Protein AF-A0A3D0SC50-F1 (afdb_monomer_lite)

Sequence (117 aa):
RLGLRRLVLFAIRFPSDSALQEPLSLHDRLGLAGSPYGSVAELLDDARTAVVGGLVDAEPHVRSEAEFTALVARARATAEPALRDFLGEVLRVLDGWRSVDKQLSGRAEMALLPALA

Foldseek 3Di:
DLVLLVVLLVLEDEDDPCVLCVVPDPVLVVLLQPDPDPGSVVVLVVLLSVLSVVLVVVDPDDDDPVSSVVSSVVCNVPSHVSSSVSSVVVSVVSVVVVVVVVVCVPVPDVVCVVVVD

Radius of gyration: 18.18 Å; chains: 1; bounding box: 41×21×52 Å

Structure (mmCIF, N/CA/C/O backbone):
data_AF-A0A3D0SC50-F1
#
_entry.id   AF-A0A3D0SC50-F1
#
loop_
_atom_site.group_PDB
_atom_site.id
_atom_site.type_symbol
_atom_site.label_atom_id
_atom_site.label_alt_id
_atom_site.label_comp_id
_atom_site.label_asym_id
_atom_site.label_entity_id
_atom_site.label_seq_id
_atom_site.pdbx_PDB_ins_code
_atom_site.Cartn_x
_atom_site.Cartn_y
_atom_site.Cartn_z
_atom_site.occupancy
_atom_site.B_iso_or_equiv
_atom_site.auth_seq_id
_atom_site.auth_comp_id
_atom_site.auth_asym_id
_atom_site.auth_atom_id
_atom_site.pdbx_PDB_model_num
ATOM 1 N N . ARG A 1 1 ? -14.034 7.886 -0.200 1.00 85.19 1 ARG A N 1
ATOM 2 C CA . ARG A 1 1 ? -13.263 6.970 0.683 1.00 85.19 1 ARG A CA 1
ATOM 3 C C . ARG A 1 1 ? -11.904 7.532 1.124 1.00 85.19 1 ARG A C 1
ATOM 5 O O . ARG A 1 1 ? -11.411 7.127 2.167 1.00 85.19 1 ARG A O 1
ATOM 12 N N . LEU A 1 2 ? -11.343 8.529 0.426 1.00 89.56 2 LEU A N 1
ATOM 13 C CA . LEU A 1 2 ? -10.035 9.127 0.745 1.00 89.56 2 LEU A CA 1
ATOM 14 C C . LEU A 1 2 ? -9.902 9.678 2.180 1.00 89.56 2 LEU A C 1
ATOM 16 O O . LEU A 1 2 ? -8.868 9.473 2.809 1.00 89.56 2 LEU A O 1
ATOM 20 N N . GLY A 1 3 ? -10.947 10.315 2.724 1.00 93.00 3 GLY A N 1
ATOM 21 C CA . GLY A 1 3 ? -10.935 10.805 4.111 1.00 93.00 3 GLY A CA 1
ATOM 22 C C . GLY A 1 3 ? -10.795 9.681 5.143 1.00 93.00 3 GLY A C 1
ATOM 23 O O . GLY A 1 3 ? -9.963 9.769 6.039 1.00 93.00 3 GLY A O 1
ATOM 24 N N . LEU A 1 4 ? -11.535 8.581 4.964 1.00 95.06 4 LEU A N 1
ATOM 25 C CA . LEU A 1 4 ? -11.441 7.399 5.826 1.00 95.06 4 LEU A CA 1
ATOM 26 C C . LEU A 1 4 ? -10.045 6.764 5.757 1.00 95.06 4 LEU A C 1
ATOM 28 O O . LEU A 1 4 ? -9.460 6.470 6.793 1.00 95.06 4 LEU A O 1
ATOM 32 N N . ARG A 1 5 ? -9.467 6.647 4.554 1.00 96.38 5 ARG A N 1
ATOM 33 C CA . ARG A 1 5 ? -8.078 6.194 4.365 1.00 96.38 5 ARG A CA 1
ATOM 34 C C . ARG A 1 5 ? -7.086 7.053 5.146 1.00 96.38 5 ARG A C 1
ATOM 36 O O . ARG A 1 5 ? -6.226 6.515 5.836 1.00 96.38 5 ARG A O 1
ATOM 43 N N . ARG A 1 6 ? -7.223 8.382 5.081 1.00 96.25 6 ARG A N 1
ATOM 44 C CA . ARG A 1 6 ? -6.360 9.314 5.822 1.00 96.25 6 ARG A CA 1
ATOM 45 C C . ARG A 1 6 ? -6.505 9.156 7.339 1.00 96.25 6 ARG A C 1
ATOM 47 O O . ARG A 1 6 ? -5.493 9.187 8.031 1.00 96.25 6 ARG A O 1
ATOM 54 N N . LEU A 1 7 ? -7.725 8.949 7.839 1.00 96.62 7 LEU A N 1
ATOM 55 C CA . LEU A 1 7 ? -7.976 8.690 9.261 1.00 96.62 7 LEU A CA 1
ATOM 56 C C . LEU A 1 7 ? -7.333 7.381 9.729 1.00 96.62 7 LEU A C 1
ATOM 58 O O . LEU A 1 7 ? -6.681 7.366 10.769 1.00 96.62 7 LEU A O 1
ATOM 62 N N . VAL A 1 8 ? -7.459 6.300 8.954 1.00 97.19 8 VAL A N 1
ATOM 63 C CA . VAL A 1 8 ? -6.819 5.018 9.290 1.00 97.19 8 VAL A CA 1
ATOM 64 C C . VAL A 1 8 ? -5.296 5.149 9.269 1.00 97.19 8 VAL A C 1
ATOM 66 O O . VAL A 1 8 ? -4.658 4.713 10.221 1.00 97.19 8 VAL A O 1
ATOM 69 N N . LEU A 1 9 ? -4.717 5.809 8.255 1.00 97.12 9 LEU A N 1
ATOM 70 C CA . LEU A 1 9 ? -3.273 6.091 8.187 1.00 97.12 9 LEU A CA 1
ATOM 71 C C . LEU A 1 9 ? -2.760 6.843 9.424 1.00 97.12 9 LEU A C 1
ATOM 73 O O . LEU A 1 9 ? -1.647 6.592 9.864 1.00 97.12 9 LEU A O 1
ATOM 77 N N . PHE A 1 10 ? -3.561 7.751 9.987 1.00 97.12 10 PHE A N 1
ATOM 78 C CA . PHE A 1 10 ? -3.214 8.460 11.220 1.00 97.12 10 PHE A CA 1
ATOM 79 C C . PHE A 1 10 ? -3.360 7.579 12.472 1.00 97.12 10 PHE A C 1
ATOM 81 O O . PHE A 1 10 ? -2.614 7.727 13.436 1.00 97.12 10 PHE A O 1
ATOM 88 N N . ALA A 1 11 ? -4.325 6.657 12.468 1.00 97.19 11 ALA A N 1
ATOM 89 C CA . ALA A 1 11 ? -4.649 5.807 13.609 1.00 97.19 11 ALA A CA 1
ATOM 90 C C . ALA A 1 11 ? -3.745 4.569 13.752 1.00 97.19 11 ALA A C 1
ATOM 92 O O . ALA A 1 11 ? -3.746 3.941 14.818 1.00 97.19 11 ALA A O 1
ATOM 93 N N . ILE A 1 12 ? -3.003 4.186 12.710 1.00 96.25 12 ILE A N 1
ATOM 94 C CA . ILE A 1 12 ? -2.083 3.040 12.725 1.00 96.25 12 ILE A CA 1
ATOM 95 C C . ILE A 1 12 ? -0.630 3.496 12.629 1.00 96.25 12 ILE A C 1
ATOM 97 O O . ILE A 1 12 ? -0.319 4.525 12.039 1.00 96.25 12 ILE A O 1
ATOM 101 N N . ARG A 1 13 ? 0.278 2.708 13.207 1.00 94.38 13 ARG A N 1
ATOM 102 C CA . ARG A 1 13 ? 1.716 2.961 13.137 1.00 94.38 13 ARG A CA 1
ATOM 103 C C . ARG A 1 13 ? 2.360 1.923 12.233 1.00 94.38 13 ARG A C 1
ATOM 105 O O . ARG A 1 13 ? 2.290 0.737 12.531 1.00 94.38 13 ARG A O 1
ATOM 112 N N . PHE A 1 14 ? 2.987 2.383 11.160 1.00 94.81 14 PHE A N 1
ATOM 113 C CA . PHE A 1 14 ? 3.812 1.532 10.310 1.00 94.81 14 PHE A CA 1
ATOM 114 C C . PHE A 1 14 ? 5.241 1.405 10.858 1.00 94.81 14 PHE A C 1
ATOM 116 O O . PHE A 1 14 ? 5.693 2.291 11.597 1.00 94.81 14 PHE A O 1
ATOM 123 N N . PRO A 1 15 ? 5.972 0.344 10.471 1.00 95.38 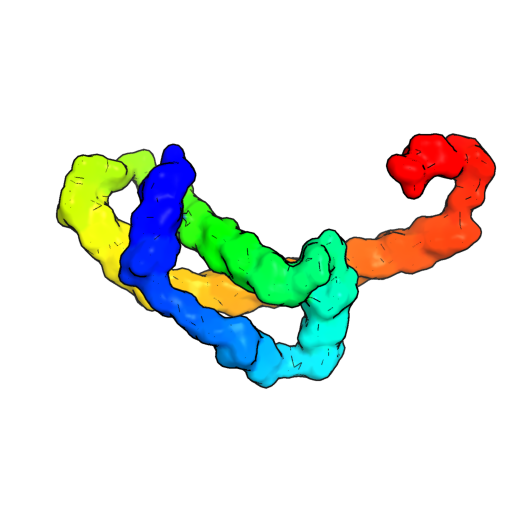15 PRO A N 1
ATOM 124 C CA . PRO A 1 15 ? 7.415 0.281 10.661 1.00 95.38 15 PRO A CA 1
ATOM 125 C C . PRO A 1 15 ? 8.120 1.449 9.958 1.00 95.38 15 PRO A C 1
ATOM 127 O O . PRO A 1 15 ? 7.642 1.965 8.938 1.00 95.38 15 PRO A O 1
ATOM 130 N N . SER A 1 16 ? 9.271 1.855 10.499 1.00 97.31 16 SER A N 1
ATOM 131 C CA . SER A 1 16 ? 10.136 2.848 9.856 1.00 97.31 16 SER A CA 1
ATOM 132 C C . SER A 1 16 ? 10.644 2.342 8.506 1.00 97.31 16 SER A C 1
ATOM 134 O O . SER A 1 16 ? 10.729 1.136 8.275 1.00 97.31 16 SER A O 1
ATOM 136 N N . ASP A 1 17 ? 11.050 3.262 7.632 1.00 97.12 17 ASP A N 1
ATOM 137 C CA . ASP A 1 17 ? 11.637 2.915 6.332 1.00 97.12 17 ASP A CA 1
ATOM 138 C C . ASP A 1 17 ? 12.839 1.976 6.480 1.00 97.12 17 ASP A C 1
ATOM 140 O O . ASP A 1 17 ? 12.980 1.020 5.722 1.00 97.12 17 ASP A O 1
ATOM 144 N N . SER A 1 18 ? 13.668 2.200 7.505 1.00 96.50 18 SER A N 1
ATOM 145 C CA . SER A 1 18 ? 14.790 1.321 7.836 1.00 96.50 18 SER A CA 1
ATOM 146 C C . SER A 1 18 ? 14.337 -0.098 8.184 1.00 96.50 18 SER A C 1
ATOM 148 O O . SER A 1 18 ? 14.888 -1.049 7.645 1.00 96.50 18 SER A O 1
ATOM 150 N N . ALA A 1 19 ? 13.301 -0.255 9.014 1.00 96.88 19 ALA A N 1
ATOM 151 C CA . ALA A 1 19 ? 12.782 -1.560 9.426 1.00 96.88 19 ALA A CA 1
ATOM 152 C C . ALA A 1 19 ? 12.082 -2.316 8.280 1.00 96.88 19 ALA A C 1
ATOM 154 O O . ALA A 1 19 ? 12.004 -3.547 8.285 1.00 96.88 19 ALA A O 1
ATOM 155 N N . LEU A 1 20 ? 11.557 -1.592 7.287 1.00 96.06 20 LEU A N 1
ATOM 156 C CA . LEU A 1 20 ? 11.030 -2.197 6.063 1.00 96.06 20 LEU A CA 1
ATOM 157 C C . LEU A 1 20 ? 12.153 -2.674 5.135 1.00 96.06 20 LEU A C 1
ATOM 159 O O . LEU A 1 20 ? 12.009 -3.721 4.511 1.00 96.06 20 LEU A O 1
ATOM 163 N N . GLN A 1 21 ? 13.265 -1.937 5.065 1.00 96.12 21 GLN A N 1
ATOM 164 C CA . GLN A 1 21 ? 14.392 -2.235 4.175 1.00 96.12 21 GLN A CA 1
ATOM 165 C C . GLN A 1 21 ? 15.428 -3.206 4.755 1.00 96.12 21 GLN A C 1
ATOM 167 O O . GLN A 1 21 ? 16.161 -3.840 3.998 1.00 96.12 21 GLN A O 1
ATOM 172 N N . GLU A 1 22 ? 15.525 -3.319 6.076 1.00 96.56 22 GLU A N 1
ATOM 173 C CA . GLU A 1 22 ? 16.469 -4.206 6.762 1.00 96.56 22 GLU A CA 1
ATOM 174 C C . GLU A 1 22 ? 16.398 -5.675 6.300 1.00 96.56 22 GLU A C 1
ATOM 176 O O . GLU A 1 22 ? 17.452 -6.219 5.965 1.00 96.56 22 GLU A O 1
ATOM 181 N N . PRO A 1 23 ? 15.214 -6.316 6.188 1.00 95.38 23 PRO A N 1
ATOM 182 C CA . PRO A 1 23 ? 15.129 -7.705 5.732 1.00 95.38 23 PRO A CA 1
ATOM 183 C C . PRO A 1 23 ? 15.353 -7.876 4.223 1.00 95.38 23 PRO A C 1
ATOM 185 O O . PRO A 1 23 ? 15.433 -9.007 3.748 1.00 95.38 23 PRO A O 1
ATOM 188 N N . LEU A 1 24 ? 15.427 -6.783 3.458 1.00 96.19 24 LEU A N 1
ATOM 189 C CA . 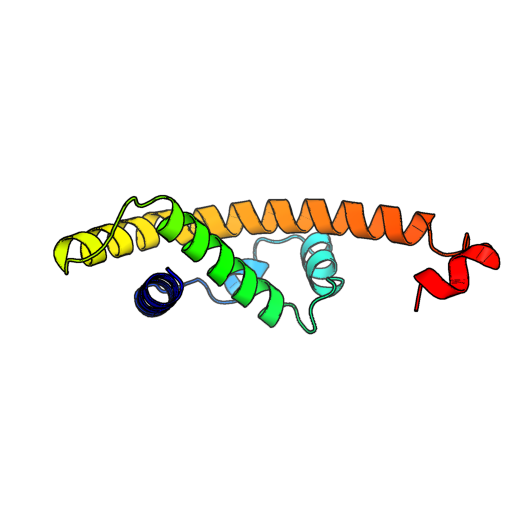LEU A 1 24 ? 15.623 -6.846 2.015 1.00 96.19 24 LEU A CA 1
ATOM 190 C C . LEU A 1 24 ? 17.076 -7.181 1.678 1.00 96.19 24 LEU A C 1
ATOM 192 O O . LEU A 1 24 ? 18.022 -6.705 2.318 1.00 96.19 24 LEU A O 1
ATOM 196 N N . SER A 1 25 ? 17.261 -7.953 0.609 1.00 97.31 25 SER A N 1
ATOM 197 C CA . SER A 1 25 ? 18.591 -8.175 0.054 1.00 97.31 25 SER A CA 1
ATOM 198 C C . SER A 1 25 ? 19.181 -6.863 -0.484 1.00 97.31 25 SER A C 1
ATOM 200 O O . SER A 1 25 ? 18.474 -5.883 -0.736 1.00 97.31 25 SER A O 1
ATOM 202 N N . LEU A 1 26 ? 20.499 -6.824 -0.705 1.00 97.19 26 LEU A N 1
ATOM 203 C CA . LEU A 1 26 ? 21.121 -5.667 -1.357 1.00 97.19 26 LEU A CA 1
ATOM 204 C C . LEU A 1 26 ? 20.532 -5.421 -2.755 1.00 97.19 26 LEU A C 1
ATOM 206 O O . LEU A 1 26 ? 20.316 -4.267 -3.118 1.00 97.19 26 LEU A O 1
ATOM 210 N N . HIS A 1 27 ? 20.254 -6.491 -3.505 1.00 95.31 27 HIS A N 1
ATOM 211 C CA . HIS A 1 27 ? 19.623 -6.409 -4.821 1.00 95.31 27 HIS A CA 1
ATOM 212 C C . HIS A 1 27 ? 18.260 -5.716 -4.738 1.00 95.31 27 HIS A C 1
ATOM 214 O O . HIS A 1 27 ? 18.013 -4.770 -5.477 1.00 95.31 27 HIS A O 1
ATOM 220 N N . ASP A 1 28 ? 17.415 -6.116 -3.788 1.00 97.00 28 ASP A N 1
ATOM 221 C CA . ASP A 1 28 ? 16.071 -5.550 -3.640 1.00 97.00 28 ASP A CA 1
ATOM 222 C C . ASP A 1 28 ? 16.114 -4.085 -3.204 1.00 97.00 28 ASP A C 1
ATOM 224 O O . ASP A 1 28 ? 15.378 -3.257 -3.738 1.00 97.00 28 ASP A O 1
ATOM 228 N N . ARG A 1 29 ? 17.029 -3.722 -2.294 1.00 97.00 29 ARG A N 1
ATOM 229 C CA . ARG A 1 29 ? 17.232 -2.314 -1.908 1.00 97.00 29 ARG A CA 1
ATOM 230 C C . ARG A 1 29 ? 17.645 -1.448 -3.098 1.00 97.00 29 ARG A C 1
ATOM 232 O O . ARG A 1 29 ? 17.113 -0.354 -3.267 1.00 97.00 29 ARG A O 1
ATOM 239 N N . LEU A 1 30 ? 18.556 -1.939 -3.940 1.00 96.31 30 LEU A N 1
ATOM 240 C CA . LEU A 1 30 ? 18.922 -1.260 -5.188 1.00 96.31 30 LEU A CA 1
ATOM 241 C C . LEU A 1 30 ? 17.743 -1.219 -6.169 1.00 96.31 30 LEU A C 1
ATOM 243 O O . LEU A 1 30 ? 17.541 -0.214 -6.847 1.00 96.31 30 LEU A O 1
ATOM 247 N N . GLY A 1 31 ? 16.935 -2.278 -6.200 1.00 94.75 31 GLY A N 1
ATOM 248 C CA . GLY A 1 31 ? 15.718 -2.358 -6.995 1.00 94.75 31 GLY A CA 1
ATOM 249 C C . GLY A 1 31 ? 14.697 -1.277 -6.638 1.00 94.75 31 GLY A C 1
ATOM 250 O O . GLY A 1 31 ? 14.113 -0.697 -7.553 1.00 94.75 31 GLY A O 1
ATOM 251 N N . LEU A 1 32 ? 14.527 -0.971 -5.345 1.00 96.25 32 LEU A N 1
ATOM 252 C CA . LEU A 1 32 ? 13.704 0.148 -4.868 1.00 96.25 32 LEU A CA 1
ATOM 253 C C . LEU A 1 32 ? 14.321 1.510 -5.212 1.00 96.25 32 LEU A C 1
ATOM 255 O O . LEU A 1 32 ? 13.608 2.422 -5.629 1.00 96.25 32 LEU A O 1
ATOM 259 N N . ALA A 1 33 ? 15.640 1.655 -5.055 1.00 95.75 33 ALA A N 1
ATOM 260 C CA . ALA A 1 33 ? 16.343 2.900 -5.366 1.00 95.75 33 ALA A CA 1
ATOM 261 C C . ALA A 1 33 ? 16.270 3.270 -6.858 1.00 95.75 33 ALA A C 1
ATOM 263 O O . ALA A 1 33 ? 16.250 4.449 -7.189 1.00 95.75 33 ALA A O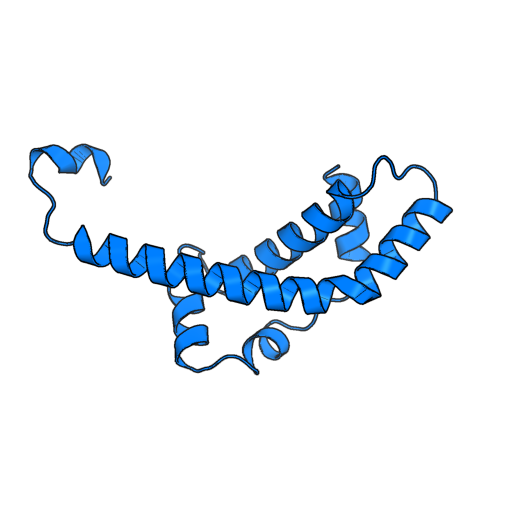 1
ATOM 264 N N . GLY A 1 34 ? 16.200 2.274 -7.746 1.00 92.31 34 GLY A N 1
ATOM 265 C CA . GLY A 1 34 ? 16.006 2.456 -9.187 1.00 92.31 34 GLY A CA 1
ATOM 266 C C . GLY A 1 34 ? 14.542 2.538 -9.634 1.00 92.31 34 GLY A C 1
ATOM 267 O O . GLY A 1 34 ? 14.265 2.304 -10.809 1.00 92.31 34 GLY A O 1
ATOM 268 N N . SER A 1 35 ? 13.599 2.770 -8.716 1.00 94.56 35 SER A N 1
ATOM 269 C CA . SER A 1 35 ? 12.185 2.981 -9.053 1.00 94.56 35 SER A CA 1
ATOM 270 C C . SER A 1 35 ? 11.959 4.352 -9.721 1.00 94.56 35 SER A C 1
ATOM 272 O O . SER A 1 35 ? 12.809 5.232 -9.602 1.00 94.56 35 SER A O 1
ATOM 274 N N . PRO A 1 36 ? 10.817 4.575 -10.402 1.00 92.81 36 PRO A N 1
ATOM 275 C CA . PRO A 1 36 ? 10.500 5.872 -11.010 1.00 92.81 36 PRO A CA 1
ATOM 276 C C . PRO A 1 36 ? 10.088 6.962 -9.999 1.00 92.81 36 PRO A C 1
ATOM 278 O O . PRO A 1 36 ? 9.786 8.081 -10.407 1.00 92.81 36 PRO A O 1
ATOM 281 N N . TYR A 1 37 ? 10.035 6.655 -8.698 1.00 95.56 37 TYR A N 1
ATOM 282 C CA . TYR A 1 37 ? 9.753 7.644 -7.653 1.00 95.56 37 TYR A CA 1
ATOM 283 C C . TYR A 1 37 ? 10.981 8.527 -7.400 1.00 95.56 37 TYR A C 1
ATOM 285 O O . TYR A 1 37 ? 12.117 8.099 -7.604 1.00 95.56 37 TYR A O 1
ATOM 293 N N . GLY A 1 38 ? 10.770 9.748 -6.897 1.00 95.62 38 GLY A N 1
ATOM 294 C CA . GLY A 1 38 ? 11.863 10.673 -6.584 1.00 95.62 38 GLY A CA 1
ATOM 295 C C . GLY A 1 38 ? 12.754 10.184 -5.439 1.00 95.62 38 GLY A C 1
ATOM 296 O O . GLY A 1 38 ? 13.924 10.556 -5.350 1.00 95.62 38 GLY A O 1
ATOM 297 N N . SER A 1 39 ? 12.224 9.321 -4.567 1.00 97.31 39 SER A N 1
ATOM 298 C CA . SER A 1 39 ? 12.991 8.632 -3.530 1.00 97.31 39 SER A CA 1
ATOM 299 C C . SER A 1 39 ? 12.339 7.318 -3.088 1.00 97.31 39 SER A C 1
ATOM 301 O O . SER A 1 39 ? 11.142 7.097 -3.274 1.00 97.31 39 SER A O 1
ATOM 303 N N . VAL A 1 40 ? 13.115 6.460 -2.413 1.00 97.62 40 VAL A N 1
ATOM 304 C CA . VAL A 1 40 ? 12.580 5.247 -1.766 1.00 97.62 40 VAL A CA 1
ATOM 305 C C . VAL A 1 40 ? 11.545 5.605 -0.695 1.00 97.62 40 VAL A C 1
ATOM 307 O O . VAL A 1 40 ? 10.557 4.895 -0.552 1.00 97.62 40 VAL A O 1
ATOM 310 N N . ALA A 1 41 ? 11.734 6.711 0.031 1.00 97.69 41 ALA A N 1
ATOM 311 C CA . ALA A 1 41 ? 10.789 7.158 1.053 1.00 97.69 41 ALA A CA 1
ATOM 312 C C . ALA A 1 41 ? 9.409 7.479 0.452 1.00 97.69 41 ALA A C 1
ATOM 314 O O . ALA A 1 41 ? 8.395 7.022 0.974 1.00 97.69 41 ALA A O 1
ATOM 315 N N . GLU A 1 42 ? 9.371 8.182 -0.687 1.00 98.25 42 GLU A N 1
ATOM 316 C CA . GLU A 1 42 ? 8.123 8.468 -1.411 1.00 98.25 42 GLU A CA 1
ATOM 317 C C . GLU A 1 42 ? 7.413 7.185 -1.859 1.00 98.25 42 GLU A C 1
ATOM 319 O O . GLU A 1 42 ? 6.202 7.059 -1.677 1.00 98.25 42 GLU A O 1
ATOM 324 N N . LEU A 1 43 ? 8.162 6.207 -2.381 1.00 97.81 43 LEU A N 1
ATOM 325 C CA . LEU A 1 43 ? 7.613 4.901 -2.757 1.00 97.81 43 LEU A CA 1
ATOM 326 C C . LEU A 1 43 ? 7.028 4.162 -1.546 1.00 97.81 43 LEU A C 1
ATOM 328 O O . LEU A 1 43 ? 5.939 3.596 -1.634 1.00 97.81 43 LEU A O 1
ATOM 332 N N . LEU A 1 44 ? 7.733 4.151 -0.411 1.00 97.88 44 LEU A N 1
ATOM 333 C CA . LEU A 1 44 ? 7.268 3.473 0.802 1.00 97.88 44 LEU A CA 1
ATOM 334 C C . LEU A 1 44 ? 6.015 4.143 1.387 1.00 97.88 44 LEU A C 1
ATOM 336 O O . LEU A 1 44 ? 5.103 3.446 1.836 1.00 97.88 44 LEU A O 1
ATOM 340 N N . ASP A 1 45 ? 5.929 5.473 1.350 1.00 97.75 45 ASP A N 1
ATOM 341 C CA . ASP A 1 45 ? 4.737 6.215 1.774 1.00 97.75 45 ASP A CA 1
ATOM 342 C C . ASP A 1 45 ? 3.528 5.964 0.868 1.00 97.75 45 ASP A C 1
ATOM 344 O O . ASP A 1 45 ? 2.399 5.798 1.357 1.00 97.75 45 ASP A O 1
ATOM 348 N N . ASP A 1 46 ? 3.749 5.872 -0.441 1.00 97.88 46 ASP A N 1
ATOM 349 C CA . ASP A 1 46 ? 2.689 5.525 -1.381 1.00 97.88 46 ASP A CA 1
ATOM 350 C C . ASP A 1 46 ? 2.237 4.068 -1.202 1.00 97.88 46 ASP A C 1
ATOM 352 O O . ASP A 1 46 ? 1.040 3.793 -1.117 1.00 97.88 46 ASP A O 1
ATOM 356 N N . ALA A 1 47 ? 3.171 3.136 -0.987 1.00 97.81 47 ALA A N 1
ATOM 357 C CA . ALA A 1 47 ? 2.864 1.739 -0.682 1.00 97.81 47 ALA A CA 1
ATOM 358 C C . ALA A 1 47 ? 2.006 1.591 0.589 1.00 97.81 47 ALA A C 1
ATOM 360 O O . ALA A 1 47 ? 0.995 0.883 0.584 1.00 97.81 47 ALA A O 1
ATOM 361 N N . ARG A 1 48 ? 2.338 2.314 1.670 1.00 98.06 48 ARG A N 1
ATOM 362 C CA . ARG A 1 48 ? 1.498 2.377 2.884 1.00 98.06 48 ARG A CA 1
ATOM 363 C C . ARG A 1 48 ? 0.095 2.880 2.555 1.00 98.06 48 ARG A C 1
ATOM 365 O O . ARG A 1 48 ? -0.900 2.316 3.014 1.00 98.06 48 ARG A O 1
ATOM 372 N N . THR A 1 49 ? 0.006 3.933 1.748 1.00 97.81 49 THR A N 1
ATOM 373 C CA . THR A 1 49 ? -1.270 4.523 1.335 1.00 97.81 49 THR A CA 1
ATOM 374 C C . THR A 1 49 ? -2.102 3.551 0.498 1.00 97.81 49 THR A C 1
ATOM 376 O O . THR A 1 49 ? -3.313 3.452 0.719 1.00 97.81 49 THR A O 1
ATOM 379 N N . ALA A 1 50 ? -1.478 2.806 -0.415 1.00 97.62 50 ALA A N 1
ATOM 380 C CA . ALA A 1 50 ? -2.122 1.794 -1.245 1.00 97.62 50 ALA A CA 1
ATOM 381 C C . ALA A 1 50 ? -2.688 0.643 -0.399 1.00 97.62 50 ALA A C 1
ATOM 383 O O . ALA A 1 50 ? -3.873 0.326 -0.515 1.00 97.62 50 ALA A O 1
ATOM 384 N N . VAL A 1 51 ? -1.890 0.093 0.523 1.00 98.06 51 VAL A N 1
ATOM 385 C CA . VAL A 1 51 ? -2.308 -0.994 1.426 1.00 98.06 51 VAL A CA 1
ATOM 386 C C . VAL A 1 51 ? -3.489 -0.572 2.299 1.00 98.06 51 VAL A C 1
ATOM 388 O O . VAL A 1 51 ? -4.487 -1.289 2.388 1.00 98.06 51 VAL A O 1
ATOM 391 N N . VAL A 1 52 ? -3.434 0.619 2.909 1.00 97.69 52 VAL A N 1
ATOM 392 C CA . VAL A 1 52 ? -4.577 1.134 3.686 1.00 97.69 52 VAL A CA 1
ATOM 393 C C . VAL A 1 52 ? -5.785 1.394 2.789 1.00 97.69 52 VAL A C 1
ATOM 395 O O . VAL A 1 52 ? -6.913 1.150 3.210 1.00 97.69 52 VAL A O 1
ATOM 398 N N . GLY A 1 53 ? -5.568 1.859 1.556 1.00 96.81 53 GLY A N 1
ATOM 399 C CA . GLY A 1 53 ? -6.618 1.991 0.548 1.00 96.81 53 GLY A CA 1
ATOM 400 C C . GLY A 1 53 ? -7.367 0.678 0.334 1.00 96.81 53 GLY A C 1
ATOM 401 O O . GLY A 1 53 ? -8.577 0.642 0.535 1.00 96.81 53 GLY A O 1
ATOM 402 N N . GLY A 1 54 ? -6.645 -0.410 0.058 1.00 96.31 54 GLY A N 1
ATOM 403 C CA . GLY A 1 54 ? -7.236 -1.740 -0.118 1.00 96.31 54 GLY A CA 1
ATOM 404 C C . GLY A 1 54 ? -8.023 -2.220 1.107 1.00 96.31 54 GLY A C 1
ATOM 405 O O . GLY A 1 54 ? -9.145 -2.705 0.970 1.00 96.31 54 GLY A O 1
ATOM 406 N N . LEU A 1 55 ? -7.494 -2.011 2.319 1.00 95.06 55 LEU A N 1
ATOM 407 C CA . LEU A 1 55 ? -8.193 -2.366 3.564 1.00 95.06 55 LEU A CA 1
ATOM 408 C C . LEU A 1 55 ? -9.491 -1.574 3.780 1.00 95.06 55 LEU A C 1
ATOM 410 O O . LEU A 1 55 ? -10.438 -2.096 4.370 1.00 95.06 55 LEU A O 1
ATOM 414 N N . VAL A 1 56 ? -9.525 -0.313 3.343 1.00 95.56 56 VAL A N 1
ATOM 415 C CA . VAL A 1 56 ? -10.704 0.563 3.416 1.00 95.56 56 VAL A CA 1
ATOM 416 C C . VAL A 1 56 ? -11.722 0.223 2.329 1.00 95.56 56 VAL A C 1
ATOM 418 O O . VAL A 1 56 ? -12.928 0.301 2.567 1.00 95.56 56 VAL A O 1
ATOM 421 N N . ASP A 1 57 ? -11.260 -0.127 1.135 1.00 94.69 57 ASP A N 1
ATOM 422 C CA . ASP A 1 57 ? -12.123 -0.440 -0.004 1.00 94.69 57 ASP A CA 1
ATOM 423 C C . ASP A 1 57 ? -12.772 -1.825 0.126 1.00 94.69 57 ASP A C 1
ATOM 425 O O . ASP A 1 57 ? -13.883 -2.018 -0.363 1.00 94.69 57 ASP A O 1
ATOM 429 N N . ALA A 1 58 ? -12.150 -2.740 0.876 1.00 93.38 58 ALA A N 1
ATOM 430 C CA . ALA A 1 58 ? -12.744 -4.019 1.262 1.00 93.38 58 ALA A CA 1
ATOM 431 C C . ALA A 1 58 ? -13.961 -3.881 2.201 1.00 93.38 58 ALA A C 1
ATOM 433 O O . ALA A 1 58 ? -14.752 -4.816 2.309 1.00 93.38 58 ALA A O 1
ATOM 434 N N . GLU A 1 59 ? -14.141 -2.732 2.869 1.00 89.94 59 GLU A N 1
ATOM 435 C CA . GLU A 1 59 ? -15.290 -2.506 3.749 1.00 89.94 59 GLU A CA 1
ATOM 436 C C . GLU A 1 59 ? -16.480 -1.885 3.016 1.00 89.94 59 GLU A C 1
ATOM 438 O O . GLU A 1 59 ? -16.332 -0.819 2.403 1.00 89.94 59 GLU A O 1
ATOM 443 N N . PRO A 1 60 ? -17.694 -2.454 3.137 1.00 80.25 60 PRO A N 1
ATOM 444 C CA . PRO A 1 60 ? -18.853 -1.933 2.438 1.00 80.25 60 PRO A CA 1
ATOM 445 C C . PRO A 1 60 ? -19.151 -0.486 2.841 1.00 80.25 60 PRO A C 1
ATOM 447 O O . PRO A 1 60 ? -19.178 0.342 1.940 1.00 80.25 60 PRO A O 1
ATOM 450 N N . HIS A 1 61 ? -19.254 -0.115 4.125 1.00 85.25 61 HIS A N 1
ATOM 451 C CA . HIS A 1 61 ? -19.428 1.283 4.563 1.00 85.25 61 HIS A CA 1
ATOM 452 C C . HIS A 1 61 ? -19.053 1.462 6.046 1.00 85.25 61 HIS A C 1
ATOM 454 O O . HIS A 1 61 ? -19.635 0.805 6.894 1.00 85.25 61 HIS A O 1
ATOM 460 N N . VAL A 1 62 ? -18.144 2.391 6.366 1.00 93.81 62 VAL A N 1
ATOM 461 C CA . VAL A 1 62 ? -17.803 2.771 7.753 1.00 93.81 62 VAL A CA 1
ATOM 462 C C . VAL A 1 62 ? -18.325 4.179 8.024 1.00 93.81 62 VAL A C 1
ATOM 464 O O . VAL A 1 62 ? -17.885 5.138 7.380 1.00 93.81 62 VAL A O 1
ATOM 467 N N . ARG A 1 63 ? -19.300 4.306 8.927 1.00 93.38 63 ARG A N 1
ATOM 468 C CA . ARG A 1 63 ? -19.998 5.563 9.257 1.00 93.38 63 ARG A CA 1
ATOM 469 C C . ARG A 1 63 ? -20.226 5.782 10.753 1.00 93.38 63 ARG A C 1
ATOM 471 O O . ARG A 1 63 ? -20.645 6.875 11.124 1.00 93.38 63 ARG A O 1
ATOM 478 N N . SER A 1 64 ? -19.924 4.801 11.594 1.00 95.62 64 SER A N 1
ATOM 479 C CA . SER A 1 64 ? -19.952 4.916 13.051 1.00 95.62 64 SER A CA 1
ATOM 480 C C . SER A 1 64 ? -18.559 4.778 13.668 1.00 95.62 64 SER A C 1
ATOM 482 O O . SER A 1 64 ? -17.623 4.251 13.063 1.00 95.62 64 SER A O 1
ATOM 484 N N . GLU A 1 65 ? -18.427 5.235 14.911 1.00 96.31 65 GLU A N 1
ATOM 485 C CA . GLU A 1 65 ? -17.198 5.094 15.696 1.00 96.31 65 GLU A CA 1
ATOM 486 C C . GLU A 1 65 ? -16.836 3.624 15.956 1.00 96.31 65 GLU A C 1
ATOM 488 O O . GLU A 1 65 ? -15.665 3.249 15.875 1.00 96.31 65 GLU A O 1
ATOM 493 N N . ALA A 1 66 ? -17.835 2.773 16.209 1.00 97.06 66 ALA A N 1
ATOM 494 C CA . ALA A 1 66 ? -17.629 1.344 16.430 1.00 97.06 66 ALA A CA 1
ATOM 495 C C . ALA A 1 66 ? -17.076 0.649 15.174 1.00 97.06 66 ALA A C 1
ATOM 497 O O . ALA A 1 66 ? -16.102 -0.100 15.260 1.00 97.06 66 ALA A O 1
ATOM 498 N N . GLU A 1 67 ? -17.636 0.951 13.999 1.00 96.31 67 GLU A N 1
ATOM 499 C CA . GLU A 1 67 ? -17.135 0.441 12.715 1.00 96.31 67 GLU A CA 1
ATOM 500 C C . GLU A 1 67 ? -15.713 0.937 12.429 1.00 96.31 67 GLU A C 1
ATOM 502 O O . GLU A 1 67 ? -14.860 0.167 11.987 1.00 96.31 67 GLU A O 1
ATOM 507 N N . PHE A 1 68 ? -15.425 2.211 12.717 1.00 97.06 68 PHE A N 1
ATOM 508 C CA . PHE A 1 68 ? -14.080 2.758 12.547 1.00 97.06 68 PHE A CA 1
ATOM 509 C C . PHE A 1 68 ? -13.071 2.080 13.479 1.00 97.06 68 PHE A C 1
ATOM 511 O O . PHE A 1 68 ? -11.982 1.704 13.045 1.00 97.06 68 PHE A O 1
ATOM 518 N N . THR A 1 69 ? -13.445 1.863 14.738 1.00 97.44 69 THR A N 1
ATOM 519 C CA . THR A 1 69 ? -12.608 1.173 15.725 1.00 97.44 69 THR A CA 1
ATOM 520 C C . THR A 1 69 ? -12.306 -0.260 15.289 1.00 97.44 69 THR A C 1
ATOM 522 O O . THR A 1 69 ? -11.152 -0.687 15.345 1.00 97.44 69 THR A O 1
ATOM 525 N N . ALA A 1 70 ? -13.309 -0.982 14.778 1.00 96.62 70 ALA A N 1
ATOM 526 C CA . ALA A 1 70 ? -13.132 -2.325 14.232 1.00 96.62 70 ALA A CA 1
ATOM 527 C C . ALA A 1 70 ? -12.195 -2.336 13.010 1.00 96.62 70 ALA A C 1
ATOM 529 O O . ALA A 1 70 ? -11.286 -3.167 12.931 1.00 96.62 70 ALA A O 1
ATOM 530 N N . LEU A 1 71 ? -12.354 -1.374 12.093 1.00 97.00 71 LEU A N 1
ATOM 531 C CA . LEU A 1 71 ? -11.471 -1.220 10.936 1.00 97.00 71 LEU A CA 1
ATOM 532 C C . LEU A 1 71 ? -10.020 -0.950 11.359 1.00 97.00 71 LEU A C 1
ATOM 534 O O . LEU A 1 71 ? -9.106 -1.583 10.833 1.00 97.00 71 LEU A O 1
ATOM 538 N N . VAL A 1 72 ? -9.794 -0.048 12.318 1.00 97.81 72 VAL A N 1
ATOM 539 C CA . VAL A 1 72 ? -8.449 0.261 12.832 1.00 97.81 72 VAL A CA 1
ATOM 540 C C . VAL A 1 72 ? -7.833 -0.952 13.524 1.00 97.81 72 VAL A C 1
ATOM 542 O O . VAL A 1 72 ? -6.659 -1.240 13.294 1.00 97.81 72 VAL A O 1
ATOM 545 N N . ALA A 1 73 ? -8.598 -1.684 14.336 1.00 97.44 73 ALA A N 1
ATOM 546 C CA . ALA A 1 73 ? -8.119 -2.897 14.995 1.00 97.44 73 ALA A CA 1
ATOM 547 C C . ALA A 1 73 ? -7.658 -3.944 13.972 1.00 97.44 73 ALA A C 1
ATOM 549 O O . ALA A 1 73 ? -6.555 -4.481 14.090 1.00 97.44 73 ALA A O 1
ATOM 550 N N . ARG A 1 74 ? -8.448 -4.163 12.915 1.00 96.56 74 ARG A N 1
ATOM 551 C CA . ARG A 1 74 ? -8.052 -5.050 11.819 1.00 96.56 74 ARG A CA 1
ATOM 552 C C . ARG A 1 74 ? -6.822 -4.529 11.084 1.00 96.56 74 ARG A C 1
ATOM 554 O O . ARG A 1 74 ? -5.877 -5.283 10.888 1.00 96.56 74 ARG A O 1
ATOM 561 N N . ALA A 1 75 ? -6.799 -3.246 10.724 1.00 97.25 75 ALA A N 1
ATOM 562 C CA . ALA A 1 75 ? -5.671 -2.649 10.016 1.00 97.25 75 ALA A CA 1
ATOM 563 C C . ALA A 1 75 ? -4.364 -2.774 10.814 1.00 97.25 75 ALA A C 1
ATOM 565 O O . ALA A 1 75 ? -3.332 -3.089 10.237 1.00 97.25 75 ALA A O 1
ATOM 566 N N . ARG A 1 76 ? -4.396 -2.619 12.142 1.00 97.31 76 ARG A N 1
ATOM 567 C CA . ARG A 1 76 ? -3.220 -2.847 13.000 1.00 97.31 76 ARG A CA 1
ATOM 568 C C . ARG A 1 76 ? -2.713 -4.287 12.943 1.00 97.31 76 ARG A C 1
ATOM 570 O O . ARG A 1 76 ? -1.509 -4.492 13.008 1.00 97.31 76 ARG A O 1
ATOM 577 N N . ALA A 1 77 ? -3.612 -5.261 12.823 1.00 96.69 77 ALA A N 1
ATOM 578 C CA . ALA A 1 77 ? -3.246 -6.670 12.743 1.00 96.69 77 ALA A CA 1
ATOM 579 C C . ALA A 1 77 ? -2.717 -7.075 11.357 1.00 96.69 77 ALA A C 1
ATOM 581 O O . ALA A 1 77 ? -1.883 -7.970 11.266 1.00 96.69 77 ALA A O 1
ATOM 582 N N . THR A 1 78 ? -3.195 -6.439 10.280 1.00 97.00 78 THR A N 1
ATOM 583 C CA . THR A 1 78 ? -2.959 -6.928 8.910 1.00 97.00 78 THR A CA 1
ATOM 584 C C . THR A 1 78 ? -2.104 -6.016 8.034 1.00 97.00 78 THR A C 1
ATOM 586 O O . THR A 1 78 ? -1.565 -6.492 7.039 1.00 97.00 78 THR A O 1
ATOM 589 N N . ALA A 1 79 ? -1.966 -4.724 8.351 1.00 97.12 79 ALA A N 1
ATOM 590 C CA . ALA A 1 79 ? -1.342 -3.765 7.436 1.00 97.12 79 ALA A CA 1
ATOM 591 C C . ALA A 1 79 ? 0.164 -3.982 7.254 1.00 97.12 79 ALA A C 1
ATOM 593 O O . ALA A 1 79 ? 0.653 -3.807 6.144 1.00 97.12 79 ALA A O 1
ATOM 594 N N . GLU A 1 80 ? 0.907 -4.359 8.300 1.00 96.50 80 GLU A N 1
ATOM 595 C CA . GLU A 1 80 ? 2.346 -4.615 8.153 1.00 96.50 80 GLU A CA 1
ATOM 596 C C . GLU A 1 80 ? 2.636 -5.853 7.285 1.00 96.50 80 GLU A C 1
ATOM 598 O O . GLU A 1 80 ? 3.390 -5.705 6.322 1.00 96.50 80 GLU A O 1
ATOM 603 N N . PRO A 1 81 ? 2.050 -7.041 7.546 1.00 96.31 81 PRO A N 1
ATOM 604 C CA . PRO A 1 81 ? 2.220 -8.190 6.656 1.00 96.31 81 PRO A CA 1
ATOM 605 C C . PRO A 1 81 ? 1.811 -7.873 5.214 1.00 96.31 81 PRO A C 1
ATOM 607 O O . PRO A 1 81 ? 2.596 -8.094 4.297 1.00 96.31 81 PRO A O 1
ATOM 610 N N . ALA A 1 82 ? 0.647 -7.238 5.025 1.00 97.50 82 ALA A N 1
ATOM 611 C CA . ALA A 1 82 ? 0.174 -6.843 3.700 1.00 97.50 82 ALA A CA 1
ATOM 612 C C . ALA A 1 82 ? 1.126 -5.861 2.997 1.00 97.50 82 ALA A C 1
ATOM 614 O O . ALA A 1 82 ? 1.304 -5.942 1.786 1.00 97.50 82 ALA A O 1
ATOM 615 N N . LEU A 1 83 ? 1.766 -4.950 3.738 1.00 98.00 83 LEU A N 1
ATOM 616 C CA . LEU A 1 83 ? 2.776 -4.047 3.188 1.00 98.00 83 LEU A CA 1
ATOM 617 C C . LEU A 1 83 ? 4.029 -4.796 2.737 1.00 98.00 83 LEU A C 1
ATOM 619 O O . LEU A 1 83 ? 4.570 -4.474 1.683 1.00 98.00 83 LEU A O 1
ATOM 623 N N . ARG A 1 84 ? 4.491 -5.794 3.494 1.00 96.81 84 ARG A N 1
ATOM 624 C CA . ARG A 1 84 ? 5.650 -6.607 3.093 1.00 96.81 84 ARG A CA 1
ATOM 625 C C . ARG A 1 84 ? 5.349 -7.422 1.838 1.00 96.81 84 ARG A C 1
ATOM 627 O O . ARG A 1 84 ? 6.161 -7.408 0.915 1.00 96.81 84 ARG A O 1
ATOM 634 N N . ASP A 1 85 ? 4.175 -8.043 1.779 1.00 97.25 85 ASP A N 1
ATOM 635 C CA . ASP A 1 85 ? 3.724 -8.780 0.596 1.00 97.25 85 ASP A CA 1
ATOM 636 C C . ASP A 1 85 ? 3.635 -7.849 -0.620 1.00 97.25 85 ASP A C 1
ATOM 638 O O . ASP A 1 85 ? 4.206 -8.143 -1.671 1.00 97.25 85 ASP A O 1
ATOM 642 N N . PHE A 1 86 ? 3.015 -6.676 -0.445 1.00 97.62 86 PHE A N 1
ATOM 643 C CA . PHE A 1 86 ? 2.894 -5.655 -1.484 1.00 97.62 86 PHE A CA 1
ATOM 644 C C . PHE A 1 86 ? 4.258 -5.180 -2.003 1.00 97.62 86 PHE A C 1
ATOM 646 O O . PHE A 1 86 ? 4.453 -5.089 -3.213 1.00 97.62 86 PHE A O 1
ATOM 653 N N . LEU A 1 87 ? 5.238 -4.936 -1.124 1.00 97.38 87 LEU A N 1
ATOM 654 C CA . LEU A 1 87 ? 6.599 -4.575 -1.542 1.00 97.38 87 LEU A CA 1
ATOM 655 C C . LEU A 1 87 ? 7.272 -5.688 -2.356 1.00 97.38 87 LEU A C 1
ATOM 657 O O . LEU A 1 87 ? 7.979 -5.392 -3.320 1.00 97.38 87 LEU A O 1
ATOM 661 N N . GLY A 1 88 ? 7.017 -6.955 -2.025 1.00 97.06 88 GLY A N 1
ATOM 662 C CA . GLY A 1 88 ? 7.454 -8.089 -2.839 1.00 97.06 88 GLY A CA 1
ATOM 663 C C . GLY A 1 88 ? 6.849 -8.072 -4.248 1.00 97.06 88 G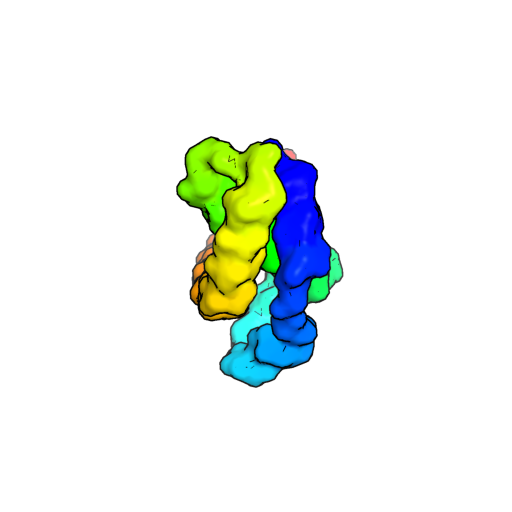LY A C 1
ATOM 664 O O . GLY A 1 88 ? 7.525 -8.405 -5.222 1.00 97.06 88 GLY A O 1
ATOM 665 N N . GLU A 1 89 ? 5.593 -7.650 -4.396 1.00 97.75 89 GLU A N 1
ATOM 666 C CA . GLU A 1 89 ? 4.968 -7.472 -5.713 1.00 97.75 89 GLU A CA 1
ATOM 667 C C . GLU A 1 89 ? 5.563 -6.293 -6.481 1.00 97.75 89 GLU A C 1
ATOM 669 O O . GLU A 1 89 ? 5.885 -6.431 -7.661 1.00 97.75 89 GLU A O 1
ATOM 674 N N . VAL A 1 90 ? 5.766 -5.161 -5.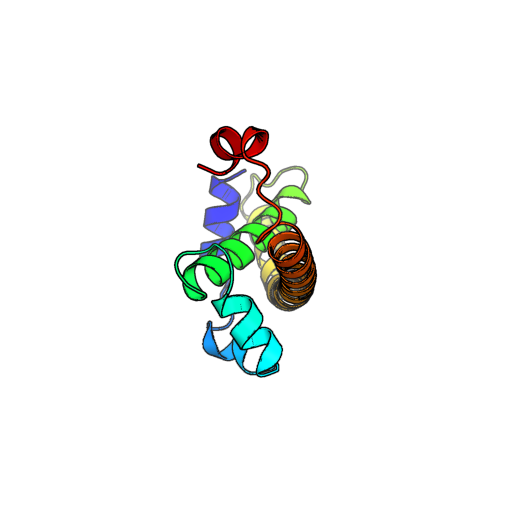804 1.00 97.31 90 VAL A N 1
ATOM 675 C CA . VAL A 1 90 ? 6.393 -3.968 -6.384 1.00 97.31 90 VAL A CA 1
ATOM 676 C C . VAL A 1 90 ? 7.779 -4.303 -6.928 1.00 97.31 90 VAL A C 1
ATOM 678 O O . VAL A 1 90 ? 8.079 -3.957 -8.067 1.00 97.31 90 VAL A O 1
ATOM 681 N N . LEU A 1 91 ? 8.604 -5.034 -6.175 1.00 97.25 91 LEU A N 1
ATOM 682 C CA . LEU A 1 91 ? 9.927 -5.471 -6.633 1.00 97.25 91 LEU A CA 1
ATOM 683 C C . LEU A 1 91 ? 9.844 -6.320 -7.909 1.00 97.25 91 LEU A C 1
ATOM 685 O O . LEU A 1 91 ? 10.553 -6.034 -8.874 1.00 97.25 91 LEU A O 1
ATOM 689 N N . ARG A 1 92 ? 8.919 -7.291 -7.965 1.00 97.25 92 ARG A N 1
ATOM 690 C CA . ARG A 1 92 ? 8.683 -8.100 -9.176 1.00 97.25 92 ARG A CA 1
ATOM 691 C C . ARG A 1 92 ? 8.283 -7.240 -10.377 1.00 97.25 92 ARG A C 1
ATOM 693 O O . ARG A 1 92 ? 8.761 -7.476 -11.486 1.00 97.25 92 ARG A O 1
ATOM 700 N N . VAL A 1 93 ? 7.418 -6.246 -10.170 1.00 96.81 93 VAL A N 1
ATOM 701 C CA . VAL A 1 93 ? 6.998 -5.314 -11.229 1.00 96.81 93 VAL A CA 1
ATOM 702 C C . VAL A 1 93 ? 8.168 -4.446 -11.692 1.00 96.81 93 VAL A C 1
ATOM 704 O O . VAL A 1 93 ? 8.365 -4.297 -12.896 1.00 96.81 93 VAL A O 1
ATOM 707 N N . LEU A 1 94 ? 8.974 -3.915 -10.769 1.00 95.94 94 LEU A N 1
ATOM 708 C CA . LEU A 1 94 ? 10.141 -3.093 -11.098 1.00 95.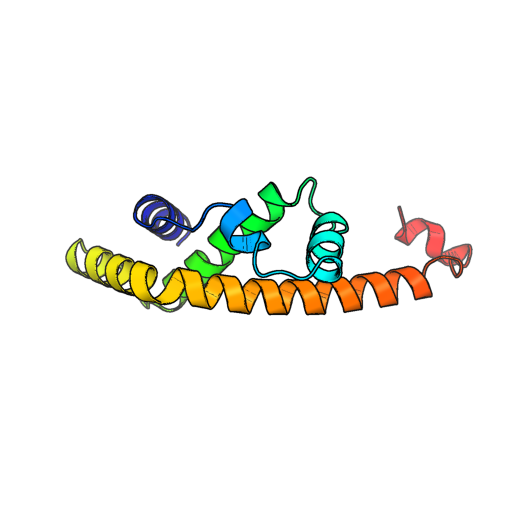94 94 LEU A CA 1
ATOM 709 C C . LEU A 1 94 ? 11.206 -3.884 -11.869 1.00 95.94 94 LEU A C 1
ATOM 711 O O . LEU A 1 94 ? 11.818 -3.343 -12.789 1.00 95.94 94 LEU A O 1
ATOM 715 N N . ASP A 1 95 ? 11.404 -5.162 -11.547 1.00 95.31 95 ASP A N 1
ATOM 716 C CA . ASP A 1 95 ? 12.297 -6.046 -12.302 1.00 95.31 95 ASP A CA 1
ATOM 717 C C . ASP A 1 95 ? 11.815 -6.244 -13.745 1.00 95.31 95 ASP A C 1
ATOM 719 O O . ASP A 1 95 ? 12.599 -6.116 -14.691 1.00 95.31 95 ASP A O 1
ATOM 723 N N . GLY A 1 96 ? 10.514 -6.490 -13.926 1.00 95.38 96 GLY A N 1
ATOM 724 C CA . GLY A 1 96 ? 9.894 -6.574 -15.248 1.00 95.38 96 GLY A CA 1
ATOM 725 C C . GLY A 1 96 ? 10.022 -5.268 -16.032 1.00 95.38 96 GLY A C 1
ATOM 726 O O . GLY A 1 96 ? 10.455 -5.284 -17.185 1.00 95.38 96 GLY A O 1
ATOM 727 N N . TRP A 1 97 ? 9.720 -4.137 -15.390 1.00 93.12 97 TRP A N 1
ATOM 728 C CA . TRP A 1 97 ? 9.845 -2.804 -15.980 1.00 93.12 97 TRP A CA 1
ATOM 729 C C . TRP A 1 97 ? 11.274 -2.533 -16.463 1.00 93.12 97 TRP A C 1
ATOM 731 O O . TRP A 1 97 ? 11.456 -2.205 -17.632 1.00 93.12 97 TRP A O 1
ATOM 741 N N . ARG A 1 98 ? 12.296 -2.777 -15.630 1.00 91.31 98 ARG A N 1
ATOM 742 C CA . ARG A 1 98 ? 13.710 -2.599 -16.015 1.00 91.31 98 ARG A CA 1
ATOM 743 C C . ARG A 1 98 ? 14.128 -3.521 -17.161 1.00 91.31 98 ARG A C 1
ATOM 745 O O . ARG A 1 98 ? 14.906 -3.120 -18.023 1.00 91.31 98 ARG A O 1
ATOM 752 N N . SER A 1 99 ? 13.629 -4.758 -17.187 1.00 92.19 99 SER A N 1
ATOM 753 C CA . SER A 1 99 ? 13.914 -5.693 -18.283 1.00 92.19 99 SER A CA 1
ATOM 754 C C . SER A 1 99 ? 13.341 -5.201 -19.613 1.00 92.19 99 SER A C 1
ATOM 756 O O . SER A 1 99 ? 14.031 -5.248 -20.633 1.00 92.19 99 SER A O 1
ATOM 758 N N . VAL A 1 100 ? 12.105 -4.696 -19.602 1.00 91.81 100 VAL A N 1
ATOM 759 C CA . VAL A 1 100 ? 11.463 -4.102 -20.782 1.00 91.81 100 VAL A CA 1
ATOM 760 C C . VAL A 1 100 ? 12.192 -2.829 -21.203 1.00 91.81 100 VAL A C 1
ATOM 762 O O . VAL A 1 100 ? 12.566 -2.706 -22.366 1.00 91.81 100 VAL A O 1
ATOM 765 N N . ASP A 1 101 ? 12.477 -1.932 -20.262 1.00 88.19 101 ASP A N 1
ATOM 766 C CA . ASP A 1 101 ? 13.185 -0.679 -20.524 1.00 88.19 101 ASP A CA 1
ATOM 767 C C . ASP A 1 101 ? 14.562 -0.920 -21.161 1.00 88.19 101 ASP A C 1
ATOM 769 O O . ASP A 1 101 ? 14.899 -0.318 -22.180 1.00 88.19 101 ASP A O 1
ATOM 773 N N . LYS A 1 102 ? 15.321 -1.907 -20.669 1.00 87.75 102 LYS A N 1
ATOM 774 C CA . LYS A 1 102 ? 16.597 -2.319 -21.272 1.00 87.75 102 LYS A CA 1
ATOM 775 C C . LYS A 1 102 ? 16.441 -2.875 -22.691 1.00 87.75 102 LYS A C 1
ATOM 777 O O . LYS A 1 102 ? 17.333 -2.694 -23.515 1.00 87.75 102 LYS A O 1
ATOM 782 N N . GLN A 1 103 ? 15.357 -3.594 -22.982 1.00 88.06 103 GLN A N 1
ATOM 783 C CA . GLN A 1 103 ? 15.103 -4.139 -24.322 1.00 88.06 103 GLN A CA 1
ATOM 784 C C . GLN A 1 103 ? 14.694 -3.056 -25.326 1.00 88.06 103 GLN A C 1
ATOM 786 O O . GLN A 1 103 ? 15.025 -3.174 -26.510 1.00 88.06 103 GLN A O 1
ATOM 791 N N . LEU A 1 104 ? 13.995 -2.022 -24.860 1.00 85.75 104 LEU A N 1
ATOM 792 C CA . LEU A 1 104 ? 13.607 -0.863 -25.662 1.00 85.75 104 LEU A CA 1
ATOM 793 C C . LEU A 1 104 ? 14.774 0.119 -25.839 1.00 85.75 104 LEU A C 1
ATOM 795 O O . LEU A 1 104 ? 14.952 0.689 -26.918 1.00 85.75 104 LEU A O 1
ATOM 799 N N . SER A 1 105 ? 15.610 0.265 -24.812 1.00 75.69 105 SER A N 1
ATOM 800 C CA . SER A 1 105 ? 16.809 1.099 -24.825 1.00 75.69 105 SER A CA 1
ATOM 801 C C . SER A 1 105 ? 17.761 0.676 -25.947 1.00 75.69 105 SER A C 1
ATOM 803 O O . SER A 1 105 ? 18.219 -0.463 -26.016 1.00 75.69 105 SER A O 1
ATOM 805 N N . GLY A 1 106 ? 18.052 1.607 -26.858 1.00 67.19 106 GLY A N 1
ATOM 806 C CA . GLY A 1 106 ? 18.890 1.366 -28.040 1.00 67.19 106 GLY A CA 1
ATOM 807 C C . GLY A 1 106 ? 18.149 0.828 -29.272 1.00 67.19 106 GLY A C 1
ATOM 808 O O . GLY A 1 106 ? 18.767 0.699 -30.325 1.00 67.19 106 GLY A O 1
ATOM 809 N N . ARG A 1 107 ? 16.836 0.566 -29.179 1.00 62.03 107 ARG A N 1
ATOM 810 C CA . ARG A 1 107 ? 15.950 0.230 -30.314 1.00 62.03 107 ARG A CA 1
ATOM 811 C C . ARG A 1 107 ? 14.980 1.356 -30.673 1.00 62.03 107 ARG A C 1
ATOM 813 O O . ARG A 1 107 ? 13.945 1.109 -31.285 1.00 62.03 107 ARG A O 1
ATOM 820 N N . ALA A 1 108 ? 15.307 2.592 -30.300 1.00 60.12 108 ALA A N 1
ATOM 821 C CA . ALA A 1 108 ? 14.562 3.763 -30.735 1.00 60.12 108 ALA A CA 1
ATOM 822 C C . ALA A 1 108 ? 14.747 3.942 -32.250 1.00 60.12 108 ALA A C 1
ATOM 824 O O . ALA A 1 108 ? 15.664 4.621 -32.712 1.00 60.12 108 ALA A O 1
ATOM 825 N N . GLU A 1 109 ? 13.891 3.293 -33.037 1.00 67.88 109 GLU A N 1
ATOM 826 C CA . GLU A 1 109 ? 13.725 3.644 -34.441 1.00 67.88 109 GLU A CA 1
ATOM 827 C C . GLU A 1 109 ? 13.329 5.124 -34.513 1.00 67.88 109 GLU A C 1
ATOM 829 O O . GLU A 1 109 ? 12.542 5.596 -33.692 1.00 67.88 109 GLU A O 1
ATOM 834 N N . MET A 1 110 ? 13.858 5.875 -35.485 1.00 67.31 110 MET A N 1
ATOM 835 C CA . MET A 1 110 ? 13.600 7.322 -35.601 1.00 67.31 110 MET A CA 1
ATOM 836 C C . MET A 1 110 ? 12.102 7.676 -35.596 1.00 67.31 110 MET A C 1
ATOM 838 O O . MET A 1 110 ? 11.730 8.761 -35.158 1.00 67.31 110 MET A O 1
ATOM 842 N N . ALA A 1 111 ? 11.244 6.755 -36.043 1.00 74.38 111 ALA A N 1
ATOM 843 C CA . ALA A 1 111 ? 9.793 6.904 -36.032 1.00 74.38 111 ALA A CA 1
ATOM 844 C C . ALA A 1 111 ? 9.165 6.904 -34.622 1.00 74.38 111 ALA A C 1
ATOM 846 O O . ALA A 1 111 ? 8.066 7.424 -34.452 1.00 74.38 111 ALA A O 1
ATOM 847 N N . LEU A 1 112 ? 9.843 6.344 -33.615 1.00 72.44 112 LEU A N 1
ATOM 848 C CA . LEU A 1 112 ? 9.348 6.212 -32.239 1.00 72.44 112 LEU A CA 1
ATOM 849 C C . LEU A 1 112 ? 9.787 7.364 -31.324 1.00 72.44 112 LEU A C 1
ATOM 851 O O . LEU A 1 112 ? 9.244 7.509 -30.233 1.00 72.44 112 LEU A O 1
ATOM 855 N N . LEU A 1 113 ? 10.720 8.215 -31.768 1.00 68.75 113 LEU A N 1
ATOM 856 C CA . LEU A 1 113 ? 11.247 9.337 -30.977 1.00 68.75 113 LEU A CA 1
ATOM 857 C C . LEU A 1 113 ? 10.169 10.285 -30.406 1.00 68.75 113 LEU A C 1
ATOM 859 O O . LEU A 1 113 ? 10.318 10.678 -29.252 1.00 68.75 113 LEU A O 1
ATOM 863 N N . PRO A 1 114 ? 9.070 10.625 -31.113 1.00 76.06 114 PRO A N 1
ATOM 864 C CA . PRO A 1 114 ? 8.025 11.486 -30.551 1.00 76.06 114 PRO A CA 1
ATOM 865 C C . PRO A 1 114 ? 7.245 10.862 -29.382 1.00 76.06 114 PRO A C 1
ATOM 867 O O . PRO A 1 114 ? 6.603 11.592 -28.638 1.00 76.06 114 PRO A O 1
ATOM 870 N N . ALA A 1 115 ? 7.265 9.533 -29.234 1.00 68.50 115 ALA A N 1
ATOM 871 C CA . ALA A 1 115 ? 6.544 8.808 -28.184 1.00 68.50 115 ALA A CA 1
ATOM 872 C C . ALA A 1 115 ? 7.408 8.516 -26.942 1.00 68.50 115 ALA A C 1
ATOM 874 O O . ALA A 1 115 ? 6.907 7.956 -25.970 1.00 68.50 115 ALA A O 1
ATOM 875 N N . LEU A 1 116 ? 8.700 8.858 -26.993 1.00 60.50 116 LEU A N 1
ATOM 876 C CA . LEU A 1 116 ? 9.682 8.643 -25.924 1.00 60.50 116 LEU A CA 1
ATOM 877 C C . LEU A 1 116 ? 10.025 9.936 -25.154 1.00 60.50 116 LEU A C 1
ATOM 879 O O . LEU A 1 116 ? 10.910 9.901 -24.300 1.00 60.50 116 LEU A O 1
ATOM 883 N N . ALA A 1 117 ? 9.379 11.060 -25.490 1.00 55.38 117 ALA A N 1
ATOM 884 C CA . ALA A 1 117 ? 9.587 12.382 -24.892 1.00 55.38 117 ALA A CA 1
ATOM 885 C C . ALA A 1 117 ? 8.603 12.680 -23.753 1.00 55.38 117 ALA A C 1
ATOM 887 O O . ALA A 1 117 ? 7.438 12.229 -23.843 1.00 55.38 117 ALA A O 1
#

Secondary structure (DSSP, 8-state):
-HHHHHHHHHHS-PPPHHHHHTTS-HHHHHHHHTSSSS-HHHHHHHHHHHHHHHHHHTSS---SHHHHHHHHHHHHHHHHHHHHHHHHHHHHHHHHHHHHHHHHTT---GGGGGG--

pLDDT: mean 92.34, std 9.54, range [55.38, 98.25]